Protein AF-A0A4R6VD88-F1 (afdb_monomer)

Mean predicted aligned error: 7.64 Å

pLDDT: mean 80.47, std 12.69, range [45.25, 91.19]

Structure (mmCIF, N/CA/C/O backbone):
data_AF-A0A4R6VD88-F1
#
_entry.id   AF-A0A4R6VD88-F1
#
loop_
_atom_site.group_PDB
_atom_site.id
_atom_site.type_symbol
_atom_site.label_atom_id
_atom_site.label_alt_id
_atom_site.label_comp_id
_atom_site.label_asym_id
_atom_site.label_entity_id
_atom_site.label_seq_id
_atom_site.pdbx_PDB_ins_code
_atom_site.Cartn_x
_atom_site.Cartn_y
_atom_site.Cartn_z
_atom_site.occupancy
_atom_site.B_iso_or_equiv
_atom_site.auth_seq_id
_atom_site.auth_comp_id
_atom_site.auth_asym_id
_atom_site.auth_atom_id
_atom_site.pdbx_PDB_model_num
ATOM 1 N N . MET A 1 1 ? 15.985 -4.929 -26.116 1.00 48.00 1 MET A N 1
ATOM 2 C CA . MET A 1 1 ? 15.591 -6.162 -25.400 1.00 48.00 1 MET A CA 1
ATOM 3 C C . MET A 1 1 ? 15.657 -5.920 -23.895 1.00 48.00 1 MET A C 1
ATOM 5 O O . MET A 1 1 ? 16.731 -6.077 -23.344 1.00 48.00 1 MET A O 1
ATOM 9 N N . SER A 1 2 ? 14.554 -5.529 -23.243 1.00 45.25 2 SER A N 1
ATOM 10 C CA . SER A 1 2 ? 14.462 -5.489 -21.766 1.00 45.25 2 SER A CA 1
ATOM 11 C C . SER A 1 2 ? 13.004 -5.632 -21.315 1.00 45.25 2 SER A C 1
ATOM 13 O O . SER A 1 2 ? 12.379 -4.663 -20.902 1.00 45.25 2 SER A O 1
ATOM 15 N N . THR A 1 3 ? 12.427 -6.828 -21.432 1.00 61.12 3 THR A N 1
ATOM 16 C CA . THR A 1 3 ? 11.075 -7.139 -20.916 1.00 61.12 3 THR A CA 1
ATOM 17 C C . THR A 1 3 ? 11.090 -7.800 -19.532 1.00 61.12 3 THR A C 1
ATOM 19 O O . THR A 1 3 ? 10.038 -7.919 -18.913 1.00 61.12 3 THR A O 1
ATOM 22 N N . ALA A 1 4 ? 12.260 -8.170 -18.997 1.00 60.22 4 ALA A N 1
ATOM 23 C CA . ALA A 1 4 ? 12.369 -8.878 -17.716 1.00 60.22 4 ALA A CA 1
ATOM 24 C C . ALA A 1 4 ? 11.953 -8.017 -16.503 1.00 60.22 4 ALA A C 1
ATOM 26 O O . ALA A 1 4 ? 11.158 -8.454 -15.677 1.00 60.22 4 ALA A O 1
ATOM 27 N N . VAL A 1 5 ? 12.380 -6.748 -16.457 1.00 61.97 5 VAL A N 1
ATOM 28 C CA . VAL A 1 5 ? 12.124 -5.834 -15.321 1.00 61.97 5 VAL A CA 1
ATOM 29 C C . VAL A 1 5 ? 10.631 -5.579 -15.074 1.00 61.97 5 VAL A C 1
ATOM 31 O O . VAL A 1 5 ? 10.212 -5.355 -13.937 1.00 61.97 5 VAL A O 1
ATOM 34 N N . ALA A 1 6 ? 9.807 -5.614 -16.124 1.00 64.88 6 ALA A N 1
ATOM 35 C CA . ALA A 1 6 ? 8.366 -5.414 -15.988 1.00 64.88 6 ALA A CA 1
ATOM 36 C C . ALA A 1 6 ? 7.701 -6.557 -15.202 1.00 64.88 6 ALA A C 1
ATOM 38 O O . ALA A 1 6 ? 6.792 -6.305 -14.409 1.00 64.88 6 ALA A O 1
ATOM 39 N N . ASN A 1 7 ? 8.184 -7.792 -15.380 1.00 73.94 7 ASN A N 1
ATOM 40 C CA . ASN A 1 7 ? 7.628 -8.966 -14.716 1.00 73.94 7 ASN A CA 1
ATOM 41 C C . ASN A 1 7 ? 7.977 -8.979 -13.220 1.00 73.94 7 ASN A C 1
ATOM 43 O O . ASN A 1 7 ? 7.100 -9.202 -12.387 1.00 73.94 7 ASN A O 1
ATOM 47 N N . ASP A 1 8 ? 9.217 -8.620 -12.872 1.00 80.12 8 ASP A N 1
ATOM 48 C CA . ASP A 1 8 ? 9.656 -8.508 -11.474 1.00 80.12 8 ASP A CA 1
ATOM 49 C C . ASP A 1 8 ? 8.862 -7.445 -10.708 1.00 80.12 8 ASP A C 1
ATOM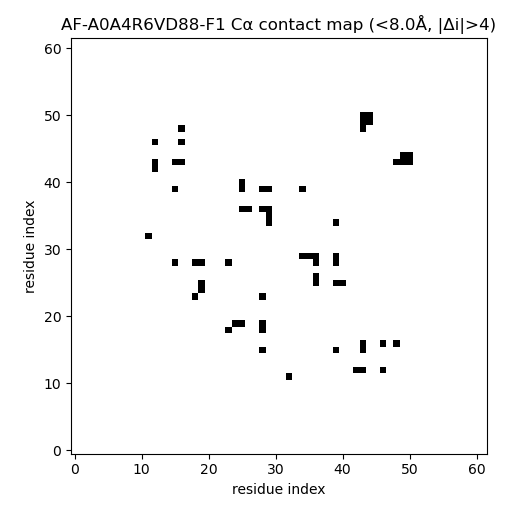 51 O O . ASP A 1 8 ? 8.448 -7.655 -9.567 1.00 80.12 8 ASP A O 1
ATOM 55 N N . ARG A 1 9 ? 8.583 -6.302 -11.349 1.00 80.88 9 ARG A N 1
ATOM 56 C CA . ARG A 1 9 ? 7.778 -5.234 -10.740 1.00 80.88 9 ARG A CA 1
ATOM 57 C C . ARG A 1 9 ? 6.333 -5.672 -10.508 1.00 80.88 9 ARG A C 1
ATOM 59 O O . ARG A 1 9 ? 5.772 -5.356 -9.461 1.00 80.88 9 ARG A O 1
ATOM 66 N N . ALA A 1 10 ? 5.733 -6.380 -11.464 1.00 83.94 10 ALA A N 1
ATOM 67 C CA . ALA A 1 10 ? 4.367 -6.883 -11.341 1.00 83.94 10 ALA A CA 1
ATOM 68 C C . ALA A 1 10 ? 4.252 -7.968 -10.257 1.00 83.94 10 ALA A C 1
ATOM 70 O O . ALA A 1 10 ? 3.308 -7.944 -9.465 1.00 83.94 10 ALA A O 1
ATOM 71 N N . ALA A 1 11 ? 5.228 -8.877 -10.179 1.00 86.56 11 ALA A N 1
ATOM 72 C CA . ALA A 1 11 ? 5.299 -9.900 -9.139 1.00 86.56 11 ALA A CA 1
ATOM 73 C C . ALA A 1 11 ? 5.463 -9.276 -7.745 1.00 86.56 11 ALA A C 1
ATOM 75 O O . ALA A 1 11 ? 4.711 -9.602 -6.826 1.00 86.56 11 ALA A O 1
ATOM 76 N N . LEU A 1 12 ? 6.375 -8.305 -7.613 1.00 85.75 12 LEU A N 1
ATOM 77 C CA . LEU A 1 12 ? 6.554 -7.539 -6.381 1.00 85.75 12 LEU A CA 1
ATOM 78 C C . LEU A 1 12 ? 5.266 -6.813 -5.984 1.00 85.75 12 LEU A C 1
ATOM 80 O O . LEU A 1 12 ? 4.897 -6.808 -4.812 1.00 85.75 12 LEU A O 1
ATOM 84 N N . ALA A 1 13 ? 4.572 -6.212 -6.953 1.00 86.81 13 ALA A N 1
ATOM 85 C CA . ALA A 1 13 ? 3.341 -5.494 -6.681 1.00 86.81 13 ALA A CA 1
ATOM 86 C C . ALA A 1 13 ? 2.242 -6.404 -6.136 1.00 86.81 13 ALA A C 1
ATOM 88 O O . ALA A 1 13 ? 1.639 -6.079 -5.116 1.00 86.81 13 ALA A O 1
ATOM 89 N N . ARG A 1 14 ? 2.043 -7.572 -6.754 1.00 89.88 14 ARG A N 1
ATOM 90 C CA . ARG A 1 14 ? 1.097 -8.583 -6.264 1.00 89.88 14 ARG A CA 1
ATOM 91 C C . ARG A 1 14 ? 1.450 -9.047 -4.853 1.00 89.88 14 ARG A C 1
ATOM 93 O O . ARG A 1 14 ? 0.592 -8.986 -3.979 1.00 89.88 14 ARG A O 1
ATOM 100 N N . TYR A 1 15 ? 2.717 -9.388 -4.605 1.00 89.94 15 TYR A N 1
ATOM 101 C CA . TYR A 1 15 ? 3.186 -9.804 -3.279 1.00 89.94 15 TYR A CA 1
ATOM 102 C C . TYR A 1 15 ? 2.898 -8.745 -2.205 1.00 89.94 15 TYR A C 1
ATOM 104 O O . TYR A 1 15 ? 2.341 -9.043 -1.150 1.00 89.94 15 TYR A O 1
ATOM 112 N N . VAL A 1 16 ? 3.234 -7.482 -2.479 1.00 91.00 16 VAL A N 1
ATOM 113 C CA . VAL A 1 16 ? 3.012 -6.370 -1.545 1.00 91.00 16 VAL A CA 1
ATOM 114 C C . VAL A 1 16 ? 1.520 -6.159 -1.268 1.00 91.00 16 VAL A C 1
ATOM 116 O O . VAL A 1 16 ? 1.146 -5.965 -0.111 1.00 91.00 16 VAL A O 1
ATOM 119 N N . VAL A 1 17 ? 0.670 -6.217 -2.297 1.00 90.38 17 VAL A N 1
ATOM 120 C CA . VAL A 1 17 ? -0.789 -6.056 -2.175 1.00 90.38 17 VAL A CA 1
ATOM 121 C C . VAL A 1 17 ? -1.404 -7.182 -1.345 1.00 90.38 17 VAL A C 1
ATOM 123 O O . VAL A 1 17 ? -2.144 -6.900 -0.405 1.00 90.38 17 VAL A O 1
ATOM 126 N N . GLU A 1 18 ? -1.073 -8.440 -1.638 1.00 91.19 18 GLU A N 1
ATOM 127 C CA . GLU A 1 18 ? -1.591 -9.609 -0.914 1.00 91.19 18 GLU A CA 1
ATOM 128 C C . GLU A 1 18 ? -1.207 -9.573 0.566 1.00 91.19 18 GLU A C 1
ATOM 130 O O . GLU A 1 18 ? -2.045 -9.744 1.452 1.00 91.19 18 GLU A O 1
ATOM 135 N N . ARG A 1 19 ? 0.065 -9.290 0.855 1.00 91.06 19 ARG A N 1
ATOM 136 C CA . ARG A 1 19 ? 0.567 -9.225 2.229 1.00 91.06 19 ARG A CA 1
ATOM 137 C C . ARG A 1 19 ? -0.034 -8.043 2.989 1.00 91.06 19 ARG A C 1
ATOM 139 O O . ARG A 1 19 ? -0.359 -8.180 4.167 1.00 91.06 19 ARG A O 1
ATOM 146 N N . TYR A 1 20 ? -0.235 -6.905 2.323 1.00 90.94 20 TYR A N 1
ATOM 147 C CA . TYR A 1 20 ? -0.949 -5.769 2.902 1.00 90.94 20 TYR A CA 1
ATOM 148 C C . TYR A 1 20 ? -2.415 -6.104 3.210 1.00 90.94 20 TYR A C 1
ATOM 150 O O . TYR A 1 20 ? -2.894 -5.797 4.301 1.00 90.94 20 TYR A O 1
ATOM 158 N N . ALA A 1 21 ? -3.107 -6.779 2.288 1.00 87.75 21 ALA A N 1
ATOM 159 C CA . ALA A 1 21 ? -4.481 -7.242 2.477 1.00 87.75 21 ALA A CA 1
ATOM 160 C C . ALA A 1 21 ? -4.601 -8.253 3.631 1.00 87.75 21 ALA A C 1
ATOM 162 O O . ALA A 1 21 ? -5.581 -8.224 4.371 1.00 87.75 21 ALA A O 1
ATOM 163 N N . ALA A 1 22 ? -3.571 -9.076 3.854 1.00 89.38 22 ALA A N 1
ATOM 164 C CA . ALA A 1 22 ? -3.463 -9.969 5.009 1.00 89.38 22 ALA A CA 1
ATOM 165 C C . ALA A 1 22 ? -3.194 -9.242 6.348 1.00 89.38 22 ALA A C 1
ATOM 167 O O . ALA A 1 22 ? -3.093 -9.887 7.390 1.00 89.38 22 ALA A O 1
ATOM 168 N N . GLY A 1 23 ? -3.064 -7.911 6.346 1.00 87.88 23 GLY A N 1
ATOM 169 C CA . GLY A 1 23 ? -2.855 -7.096 7.545 1.00 87.88 23 GLY A CA 1
ATOM 170 C C . GLY A 1 23 ? -1.393 -6.774 7.857 1.00 87.88 23 GLY A C 1
ATOM 171 O O . GLY A 1 23 ? -1.108 -6.223 8.924 1.00 87.88 23 GLY A O 1
ATOM 172 N N . ALA A 1 24 ? -0.450 -7.073 6.956 1.00 87.62 24 ALA A N 1
ATOM 173 C CA . ALA A 1 24 ? 0.939 -6.668 7.146 1.00 87.62 24 ALA A CA 1
ATOM 174 C C . ALA A 1 24 ? 1.082 -5.137 7.125 1.00 87.62 24 ALA A C 1
ATOM 176 O O . ALA A 1 24 ? 0.441 -4.422 6.350 1.00 87.62 24 ALA A O 1
ATOM 177 N N . SER A 1 25 ? 1.975 -4.614 7.966 1.00 86.44 25 SER A N 1
ATOM 178 C CA . SER A 1 25 ? 2.277 -3.187 7.986 1.00 86.44 25 SER A CA 1
ATOM 179 C C . SER A 1 25 ? 3.165 -2.793 6.803 1.00 86.44 25 SER A C 1
ATOM 181 O O . SER A 1 25 ? 4.011 -3.558 6.346 1.00 86.44 25 SER A O 1
ATOM 183 N N . LEU A 1 26 ? 3.032 -1.544 6.352 1.00 85.25 26 LEU A N 1
ATOM 184 C CA . LEU A 1 26 ? 3.881 -0.973 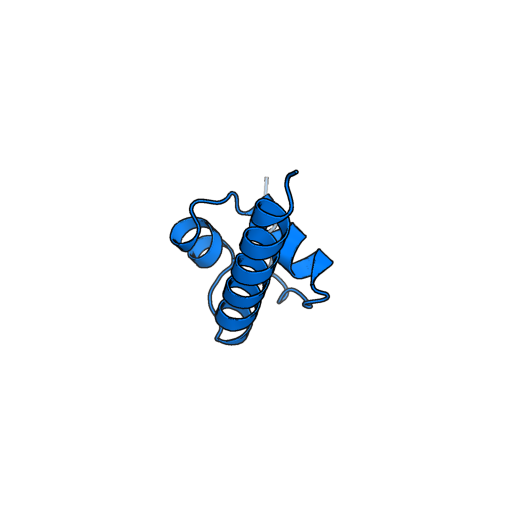5.299 1.00 85.25 26 LEU A CA 1
ATOM 185 C C . LEU A 1 26 ? 5.384 -1.068 5.615 1.00 85.25 26 LEU A C 1
ATOM 187 O O . LEU A 1 26 ? 6.177 -1.214 4.692 1.00 85.25 26 LEU A O 1
ATOM 191 N N . MET A 1 27 ? 5.776 -0.973 6.896 1.00 85.88 27 MET A N 1
ATOM 192 C CA . MET A 1 27 ? 7.177 -1.173 7.294 1.00 85.88 27 MET A CA 1
ATOM 193 C C . MET A 1 27 ? 7.620 -2.613 7.080 1.00 85.88 27 MET A C 1
ATOM 195 O O . MET A 1 27 ? 8.663 -2.834 6.482 1.00 85.88 27 MET A O 1
ATOM 199 N N . ARG A 1 28 ? 6.817 -3.590 7.511 1.00 87.75 28 ARG A N 1
ATOM 200 C CA . ARG A 1 28 ? 7.187 -4.998 7.369 1.00 87.75 28 ARG A CA 1
ATOM 201 C C . ARG A 1 28 ? 7.302 -5.404 5.902 1.00 87.75 28 ARG A C 1
ATOM 203 O O . ARG A 1 28 ? 8.205 -6.136 5.538 1.00 87.75 28 ARG A O 1
ATOM 210 N N . LEU A 1 29 ? 6.439 -4.859 5.046 1.00 89.44 29 LEU A N 1
ATOM 211 C CA . LEU A 1 29 ? 6.530 -5.037 3.594 1.00 89.44 29 LEU A CA 1
ATOM 212 C C . LEU A 1 29 ? 7.800 -4.410 3.007 1.00 89.44 29 LEU A C 1
ATOM 214 O O . LEU A 1 29 ? 8.392 -4.968 2.090 1.00 89.44 29 LEU A O 1
ATOM 218 N N . ALA A 1 30 ? 8.218 -3.252 3.516 1.00 89.56 30 ALA A N 1
ATOM 219 C CA . ALA A 1 30 ? 9.454 -2.590 3.111 1.00 89.56 30 ALA A CA 1
ATOM 220 C C . ALA A 1 30 ? 10.693 -3.411 3.507 1.00 89.56 30 ALA A C 1
ATOM 222 O O . ALA A 1 30 ? 11.572 -3.612 2.674 1.00 89.56 30 ALA A O 1
ATOM 223 N N . GLU A 1 31 ? 10.715 -3.948 4.727 1.00 89.44 31 GLU A N 1
ATOM 224 C CA . GLU A 1 31 ? 11.768 -4.847 5.215 1.00 89.44 31 GLU A CA 1
ATOM 225 C C . GLU A 1 31 ? 11.811 -6.162 4.426 1.00 89.44 31 GLU A C 1
ATOM 227 O O . GLU A 1 31 ? 12.858 -6.495 3.875 1.00 89.44 31 GLU A O 1
ATOM 232 N N . ASP A 1 32 ? 10.671 -6.849 4.275 1.00 87.00 32 ASP A N 1
ATOM 233 C CA . ASP A 1 32 ? 10.563 -8.121 3.538 1.00 87.00 32 ASP A CA 1
ATOM 234 C C . ASP A 1 32 ? 11.019 -7.981 2.075 1.00 87.00 32 ASP A C 1
ATOM 236 O O . ASP A 1 32 ? 11.557 -8.918 1.490 1.00 87.00 32 ASP A O 1
ATOM 240 N N . THR A 1 33 ? 10.791 -6.817 1.460 1.00 85.50 33 THR A N 1
ATOM 241 C CA . THR A 1 33 ? 11.142 -6.568 0.051 1.00 85.50 33 THR A CA 1
ATOM 242 C C . THR A 1 33 ? 12.484 -5.857 -0.128 1.00 85.50 33 THR A C 1
ATOM 244 O O . THR A 1 33 ? 12.918 -5.650 -1.264 1.00 85.50 33 THR A O 1
ATOM 247 N N . GLY A 1 34 ? 13.138 -5.440 0.963 1.00 87.88 34 GLY A N 1
ATOM 248 C CA . GLY A 1 34 ? 14.342 -4.607 0.923 1.00 87.88 34 GLY A CA 1
ATOM 249 C C . GLY A 1 34 ? 14.127 -3.261 0.217 1.00 87.88 34 GLY A C 1
ATOM 250 O O . GLY A 1 34 ? 15.048 -2.716 -0.397 1.00 87.88 34 GLY A O 1
ATOM 251 N N . ARG A 1 35 ? 12.896 -2.735 0.222 1.00 87.75 35 ARG A N 1
ATOM 252 C CA . ARG A 1 35 ? 12.527 -1.475 -0.442 1.00 87.75 35 ARG A CA 1
ATOM 253 C C . ARG A 1 35 ? 12.234 -0.389 0.569 1.00 87.75 35 ARG A C 1
ATOM 255 O O . ARG A 1 35 ? 11.916 -0.640 1.722 1.00 87.75 35 ARG A O 1
ATOM 262 N N . SER A 1 36 ? 12.303 0.861 0.120 1.00 88.81 36 SER A N 1
ATOM 263 C CA . SER A 1 36 ? 11.910 1.968 0.979 1.00 88.81 36 SER A CA 1
ATOM 264 C C . SER A 1 36 ? 10.400 1.962 1.202 1.00 88.81 36 SER A C 1
ATOM 266 O O . SER A 1 36 ? 9.597 1.661 0.316 1.00 88.81 36 SER A O 1
ATOM 268 N N . PHE A 1 37 ? 10.001 2.384 2.392 1.00 86.00 37 PHE A N 1
ATOM 269 C CA . PHE A 1 37 ? 8.605 2.576 2.751 1.00 86.00 37 PHE A CA 1
ATOM 270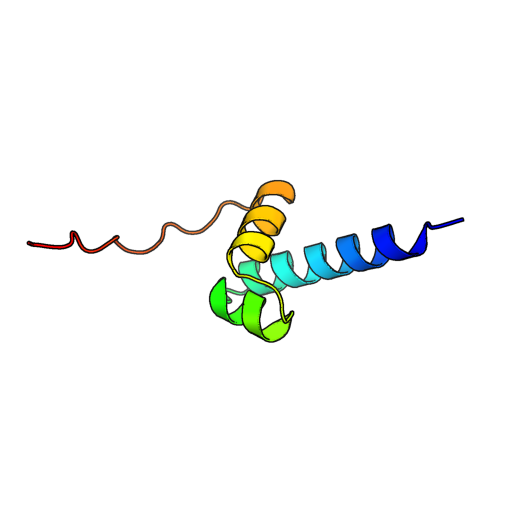 C C . PHE A 1 37 ? 7.826 3.453 1.762 1.00 86.00 37 PHE A C 1
ATOM 272 O O . PHE A 1 37 ? 6.678 3.159 1.433 1.00 86.00 37 PHE A O 1
ATOM 279 N N . GLY A 1 38 ? 8.448 4.531 1.272 1.00 88.31 38 GLY A N 1
ATOM 280 C CA . GLY A 1 38 ? 7.853 5.403 0.259 1.00 88.31 38 GLY A CA 1
ATOM 281 C C . GLY A 1 38 ? 7.611 4.673 -1.063 1.00 88.31 38 GLY A C 1
ATOM 282 O O . GLY A 1 38 ? 6.569 4.878 -1.683 1.00 88.31 38 GLY A O 1
ATOM 283 N N . HIS A 1 39 ? 8.525 3.776 -1.446 1.00 90.06 39 HIS A N 1
ATOM 284 C CA . HIS A 1 39 ? 8.389 2.937 -2.634 1.00 90.06 39 HIS A CA 1
ATOM 285 C C . HIS A 1 39 ? 7.225 1.951 -2.490 1.00 90.06 39 HIS A C 1
ATOM 287 O O . HIS A 1 39 ? 6.351 1.924 -3.350 1.00 90.06 39 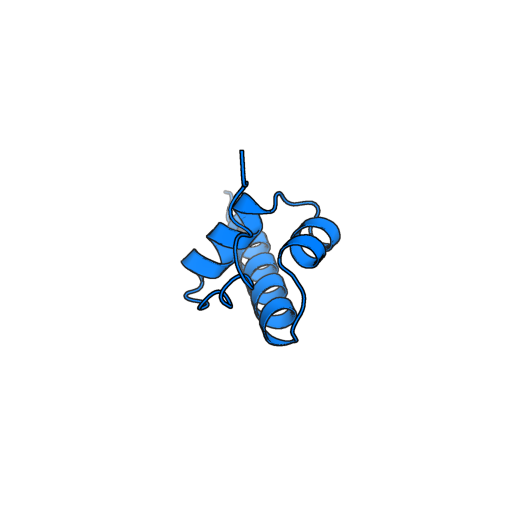HIS A O 1
ATOM 293 N N . VAL A 1 40 ? 7.154 1.209 -1.379 1.00 90.44 40 VAL A N 1
ATOM 294 C CA . VAL A 1 40 ? 6.047 0.276 -1.084 1.00 90.44 40 VAL A CA 1
ATOM 295 C C . VAL A 1 40 ? 4.707 1.009 -1.022 1.00 90.44 40 VAL A C 1
ATOM 297 O O . VAL A 1 40 ? 3.725 0.572 -1.616 1.00 90.44 40 VAL A O 1
ATOM 300 N N . ARG A 1 41 ? 4.667 2.168 -0.353 1.00 89.31 41 ARG A N 1
ATOM 301 C CA . ARG A 1 41 ? 3.468 3.009 -0.277 1.00 89.31 41 ARG A CA 1
ATOM 302 C C . ARG A 1 41 ? 3.000 3.440 -1.663 1.00 89.31 41 ARG A C 1
ATOM 304 O O . ARG A 1 41 ? 1.810 3.360 -1.942 1.00 89.31 41 ARG A O 1
ATOM 311 N N . ARG A 1 42 ? 3.910 3.926 -2.511 1.00 90.25 42 ARG A N 1
ATOM 312 C CA . ARG A 1 42 ? 3.558 4.354 -3.868 1.00 90.25 42 ARG A CA 1
ATOM 313 C C . ARG A 1 42 ? 3.093 3.181 -4.718 1.00 90.25 42 ARG A C 1
ATOM 315 O O . ARG A 1 42 ? 2.118 3.320 -5.432 1.00 90.25 42 ARG A O 1
ATOM 322 N N . LEU A 1 43 ? 3.725 2.027 -4.567 1.00 89.62 43 LEU A N 1
ATOM 323 C CA . LEU A 1 43 ? 3.362 0.818 -5.287 1.00 89.62 43 LEU A CA 1
ATOM 324 C C . LEU A 1 43 ? 1.954 0.312 -4.910 1.00 89.62 43 LEU A C 1
ATOM 326 O O . LEU A 1 43 ? 1.205 -0.098 -5.788 1.00 89.62 43 LEU A O 1
ATOM 330 N N . LEU A 1 44 ? 1.551 0.429 -3.641 1.00 88.81 44 LEU A N 1
ATOM 331 C CA . LEU A 1 44 ? 0.173 0.155 -3.210 1.00 88.81 44 LEU A CA 1
ATOM 332 C C . LEU A 1 44 ? -0.835 1.166 -3.771 1.00 88.81 44 LEU A C 1
ATOM 334 O O . LEU A 1 44 ? -1.925 0.774 -4.175 1.00 88.81 44 LEU A O 1
ATOM 338 N N . LEU A 1 45 ? -0.473 2.451 -3.820 1.00 89.94 45 LEU A N 1
ATOM 339 C CA . LEU A 1 45 ? -1.322 3.491 -4.411 1.00 89.94 45 LEU A CA 1
ATOM 340 C C . LEU A 1 45 ? -1.486 3.304 -5.924 1.00 89.94 45 LEU A C 1
ATOM 342 O O . LEU A 1 45 ? -2.604 3.390 -6.420 1.00 89.94 45 LEU A O 1
ATOM 346 N N . ASP A 1 46 ? -0.398 3.001 -6.636 1.00 89.12 46 ASP A N 1
ATOM 347 C CA . ASP A 1 46 ? -0.407 2.698 -8.072 1.00 89.12 46 ASP A CA 1
ATOM 348 C C . ASP A 1 46 ? -1.239 1.432 -8.363 1.00 89.12 46 ASP A C 1
ATOM 350 O O . ASP A 1 46 ? -1.881 1.340 -9.405 1.00 89.12 46 ASP A O 1
ATOM 354 N N . ALA A 1 47 ? -1.276 0.475 -7.426 1.00 87.31 47 ALA A N 1
ATOM 355 C CA . ALA A 1 47 ? -2.133 -0.711 -7.487 1.00 87.31 47 ALA A CA 1
ATOM 356 C C . ALA A 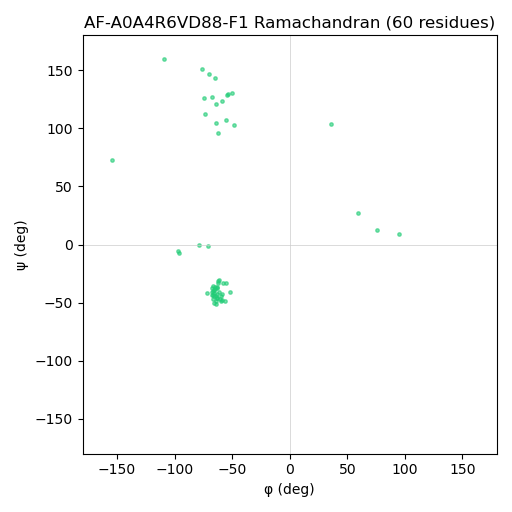1 47 ? -3.602 -0.446 -7.088 1.00 87.31 47 ALA A C 1
ATOM 358 O O . ALA A 1 47 ? -4.407 -1.375 -7.089 1.00 87.31 47 ALA A O 1
ATOM 359 N N . GLY A 1 48 ? -3.965 0.790 -6.724 1.00 88.19 48 GLY A N 1
ATOM 360 C CA . GLY A 1 48 ? -5.328 1.161 -6.325 1.00 88.19 48 GLY A CA 1
ATOM 361 C C . GLY A 1 48 ? -5.729 0.715 -4.915 1.00 88.19 48 GLY A C 1
ATOM 362 O O . GLY A 1 48 ? -6.904 0.777 -4.555 1.00 88.19 48 GLY A O 1
ATOM 363 N N . VAL A 1 49 ? -4.779 0.270 -4.089 1.00 88.75 49 VAL A N 1
ATOM 364 C CA . VAL A 1 49 ? -5.064 -0.158 -2.718 1.00 88.75 49 VAL A CA 1
ATOM 365 C C . VAL A 1 49 ? -5.324 1.055 -1.833 1.00 88.75 49 VAL A C 1
ATOM 367 O O . VAL A 1 49 ? -4.492 1.957 -1.702 1.00 88.75 49 VAL A O 1
ATOM 370 N N . THR A 1 50 ? -6.469 1.046 -1.149 1.00 85.38 50 THR A N 1
ATOM 371 C CA . THR A 1 50 ? -6.774 2.055 -0.134 1.00 85.38 50 THR A CA 1
ATOM 372 C C . THR A 1 50 ? -5.941 1.785 1.112 1.00 85.38 50 THR A C 1
ATOM 374 O O . THR A 1 50 ? -6.122 0.786 1.808 1.00 85.38 50 THR A O 1
ATOM 377 N N . LEU A 1 51 ? -5.003 2.687 1.397 1.00 84.00 51 LEU A N 1
ATOM 378 C CA . LEU A 1 51 ? -4.170 2.586 2.585 1.00 84.00 51 LEU A CA 1
ATOM 379 C C . LEU A 1 51 ? -5.026 2.793 3.835 1.00 84.00 51 LEU A C 1
ATOM 381 O O . LEU A 1 51 ? -5.687 3.819 3.987 1.00 84.00 51 LEU A O 1
ATOM 385 N N . ARG A 1 52 ? -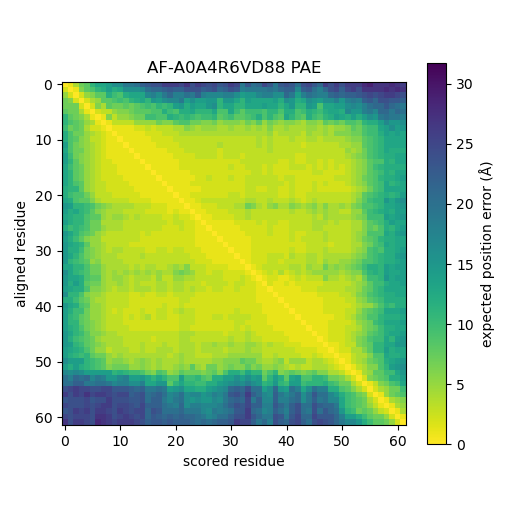4.946 1.842 4.766 1.00 81.62 52 ARG A N 1
ATOM 386 C CA . ARG A 1 52 ? -5.499 1.956 6.109 1.00 81.62 52 ARG A CA 1
ATOM 387 C C . ARG A 1 52 ? -5.042 3.282 6.721 1.00 81.62 52 ARG A C 1
ATOM 389 O O . ARG A 1 52 ? -3.834 3.567 6.702 1.00 81.62 52 ARG A O 1
ATOM 396 N N . PRO A 1 53 ? -5.970 4.080 7.279 1.00 73.94 53 PRO A N 1
ATOM 397 C CA . PRO A 1 53 ? -5.606 5.306 7.962 1.00 73.94 53 PRO A CA 1
ATOM 398 C C . PRO A 1 53 ? -4.564 4.969 9.025 1.00 73.94 53 PRO A C 1
ATOM 400 O O . PRO A 1 53 ? -4.719 4.020 9.803 1.00 73.94 53 PRO A O 1
ATOM 403 N N . ARG A 1 54 ? -3.458 5.717 9.028 1.00 67.69 54 ARG A N 1
ATOM 404 C CA . ARG A 1 54 ? -2.504 5.610 10.128 1.00 67.69 54 ARG A CA 1
ATOM 405 C C . ARG A 1 54 ? -3.233 6.086 11.366 1.00 67.69 54 ARG A C 1
ATOM 407 O O . ARG A 1 54 ? -3.745 7.201 11.366 1.00 67.69 54 ARG A O 1
ATOM 414 N N . GLY A 1 55 ? -3.328 5.217 12.369 1.00 59.97 55 GLY A N 1
ATOM 415 C CA . GLY A 1 55 ? -3.911 5.579 13.651 1.00 59.97 55 GLY A CA 1
ATOM 416 C C . GLY A 1 55 ? -3.164 6.793 14.182 1.00 59.97 55 GLY A C 1
ATOM 417 O O . GLY A 1 55 ? -1.991 6.661 14.509 1.00 59.97 55 GLY A O 1
ATOM 418 N N . GLY A 1 56 ? -3.837 7.946 14.144 1.00 54.38 56 GLY A N 1
ATOM 419 C CA . GLY A 1 56 ? -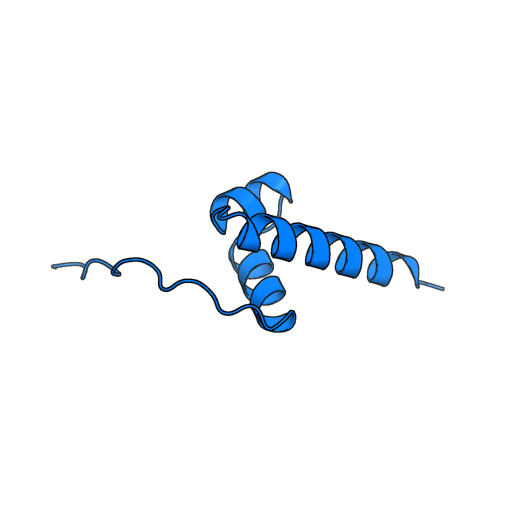3.434 9.245 14.671 1.00 54.38 56 GLY A CA 1
ATOM 420 C C . GLY A 1 56 ? -1.949 9.565 14.567 1.00 54.38 56 GLY A C 1
ATOM 421 O O . GLY A 1 56 ? -1.163 9.160 15.421 1.00 54.38 56 GLY A O 1
ATOM 422 N N . SER A 1 57 ? -1.577 10.415 13.609 1.00 52.53 57 SER A N 1
ATOM 423 C CA . SER A 1 57 ? -0.451 11.322 13.831 1.00 52.53 57 SER A CA 1
ATOM 424 C C . SER A 1 57 ? -0.677 11.988 15.187 1.00 52.53 57 SER A C 1
ATOM 426 O O . SER A 1 57 ? -1.551 12.844 15.313 1.00 52.53 57 SER A O 1
ATOM 428 N N . ARG A 1 58 ? 0.040 11.545 16.225 1.00 60.97 58 ARG A N 1
ATOM 429 C CA . ARG A 1 58 ? 0.037 12.246 17.506 1.00 60.97 58 ARG A CA 1
ATOM 430 C C . ARG A 1 58 ? 0.529 13.654 17.175 1.00 60.97 58 ARG A C 1
ATOM 432 O O . ARG A 1 58 ? 1.595 13.755 16.556 1.00 60.97 58 ARG A O 1
ATOM 439 N N . PRO A 1 59 ? -0.228 14.719 17.483 1.00 62.03 59 PRO A N 1
ATOM 440 C CA . PRO A 1 59 ? 0.304 16.055 17.309 1.00 62.03 59 PRO A CA 1
ATOM 441 C C . PRO A 1 59 ? 1.614 16.108 18.096 1.00 62.03 59 PRO A C 1
ATOM 443 O O . PRO A 1 59 ? 1.670 15.675 19.250 1.00 62.03 59 PRO A O 1
ATOM 446 N N . ARG A 1 60 ? 2.693 16.562 17.450 1.00 67.75 60 ARG A N 1
ATOM 447 C CA . ARG A 1 60 ? 3.859 17.039 18.192 1.00 67.75 60 ARG A CA 1
ATOM 448 C C . ARG A 1 60 ? 3.354 18.234 18.984 1.00 67.75 60 ARG A C 1
ATOM 450 O O . ARG A 1 60 ? 3.235 19.320 18.432 1.00 67.75 60 ARG A O 1
ATOM 457 N N . THR A 1 61 ? 2.999 18.001 20.238 1.00 61.81 61 THR A N 1
ATOM 458 C CA . THR A 1 61 ? 2.940 19.060 21.232 1.00 61.81 61 THR A CA 1
ATOM 459 C C . THR A 1 61 ? 4.373 19.560 21.381 1.00 61.81 61 THR A C 1
ATOM 461 O O . THR A 1 61 ? 5.237 18.846 21.887 1.00 61.81 61 THR A O 1
ATOM 464 N N . THR A 1 62 ? 4.641 20.723 20.802 1.00 64.06 62 THR A N 1
ATOM 465 C CA . THR A 1 62 ? 5.708 21.629 21.228 1.00 64.06 62 THR A CA 1
ATOM 466 C C . THR A 1 62 ? 5.024 22.761 21.965 1.00 64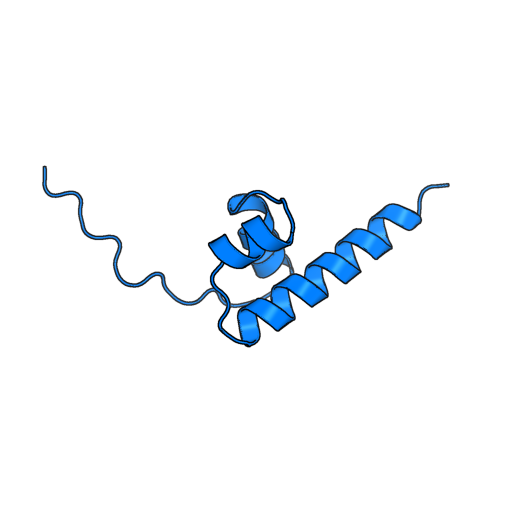.06 62 THR A C 1
ATOM 468 O O . THR A 1 62 ? 3.919 23.139 21.511 1.00 64.06 62 THR A O 1
#

Sequence (62 aa):
MSTAVANDRAALARYVVERYAAGASLMRLAEDTGRSFGHVRRLLLDAGVTLRPRGGSRPRTT

Radius of gyration: 13.99 Å; Cα contacts (8 Å, |Δi|>4): 32; chains: 1; bounding box: 22×32×47 Å

Nearest PDB structures (foldseek):
  5ipl-assembly1_F  TM=5.160E-01  e=2.386E+00  Escherichia coli
  6kj6-assembly1_F  TM=5.309E-01  e=2.082E+00  Escherichia coli K-12
  8u3b-assembly1_F  TM=5.002E-01  e=3.593E+00  Escherichia coli
  7l7b-assembly1_F  TM=4.909E-01  e=5.052E+00  Clostridia bacterium

Foldseek 3Di:
DDPPVVVVLVVLLVVLQVVVVVVDDLVVSCVVVVHDSVVSVVSCVVVVHDDDPDDDPPPPPD

Solvent-accessible surface area (backbone atoms only — not comparable to full-atom values): 3904 Å² total; per-residue (Å²): 142,81,71,65,67,61,52,56,54,50,54,49,46,51,54,50,48,54,44,40,75,74,67,49,50,65,62,58,52,12,62,78,66,76,44,53,51,69,57,50,52,48,48,36,50,76,68,68,50,82,75,75,78,73,82,66,81,71,75,82,84,125

Organism: NCBI:txid663603

Secondary structure (DSSP, 8-state):
--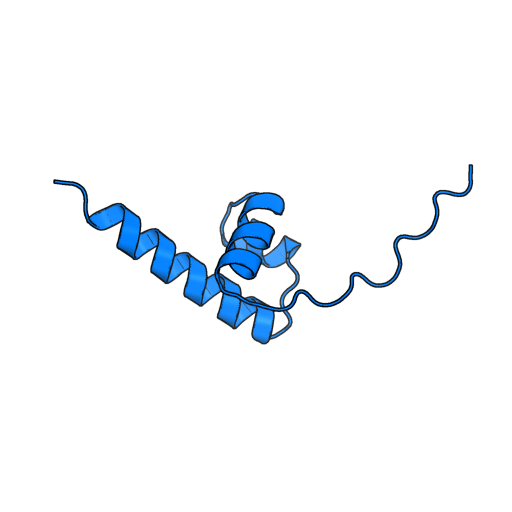-HHHHHHHHHHHHHHHHHHTT--HHHHHHHHT--HHHHHHHHHHTT--PPPPS-------

InterPro domains:
  IPR045745 Helix-turn-helix domain, Actinobacteria-type [PF19575] (7-57)